Protein AF-A0A443RWW9-F1 (afdb_monomer)

Sequence (106 aa):
YTGEAILTGWGAQNPVNGEDPNYPNRMKYVNLPLLSTRECQKYYNVDDSQVCAGGVNGQNSCRGDSGGPLVKKSGNWYIILGLSSYGPIQCASGEKYAGEIGTPDL

pLDDT: mean 82.01, std 14.38, range [30.97, 95.06]

Foldseek 3Di:
DFDKWKWKFQAFQFFPPVDDGHTDPDIDMFIWTKDDPVVVVVPDDDDPQKTKTWQAQQDDGHHGQFQTFTWDDDPPDIDGQFGFHDFDRGHRGRGMGMGGGDDPPD

Solvent-accessible surface area (backbone atoms only — not comparable to full-atom values): 5860 Å² total; per-residue (Å²): 103,77,56,67,30,37,41,42,36,49,24,28,75,51,47,82,76,85,61,82,75,46,60,54,97,57,80,45,71,49,83,27,43,39,38,43,59,77,63,41,48,77,81,42,98,69,56,91,65,42,40,31,39,35,64,41,78,56,39,53,66,29,70,68,21,57,70,23,51,31,28,29,78,53,91,97,43,74,44,70,54,18,27,34,63,53,63,51,75,54,28,48,57,9,50,50,32,43,21,40,39,54,72,81,90,119

InterPro domains:
  IPR001254 Serine proteases, trypsin domain [PF00089] (6-98)
  IPR001254 Serine proteases, trypsin domain [PS50240] (1-106)
  IPR009003 Peptidase S1, PA clan [SSF50494] (5-94)
  IPR033116 Serine proteases, trypsin family, serine active site [PS00135] (60-71)
  IPR051487 Serine/Threonine Proteases with Immune and Developmental Roles [PTHR24256] (6-95)

Nearest PDB structures (foldseek):
  7wr7-assembly1_B  TM=8.233E-01  e=2.464E-06  Homo sapiens
  7wqz-assembly1_B  TM=8.217E-01  e=1.780E-06  Homo sapiens
  1xmn-assembly5_D  TM=8.048E-01  e=1.984E-06  Homo sapiens
  7wqx-assembly1_A  TM=8.395E-01  e=5.259E-06  Homo sapiens
  3h5c-assembly1_B  TM=7.526E-01  e=1.390E-03  Homo sapiens

Structure (mmCIF, N/CA/C/O backbone):
data_AF-A0A443RWW9-F1
#
_entry.id   AF-A0A443RWW9-F1
#
loop_
_atom_site.group_PDB
_atom_site.id
_atom_site.type_symbol
_atom_site.label_atom_id
_atom_site.label_alt_id
_atom_site.label_comp_id
_atom_site.label_asym_id
_atom_site.label_entity_id
_atom_site.label_seq_id
_atom_site.pdbx_PDB_ins_code
_atom_site.Cartn_x
_atom_site.Cartn_y
_atom_site.Cartn_z
_atom_site.occupancy
_atom_site.B_iso_or_equiv
_atom_site.auth_seq_id
_atom_site.auth_comp_id
_atom_site.auth_asym_id
_atom_site.auth_atom_id
_atom_site.pdbx_PDB_model_num
ATOM 1 N N . TYR A 1 1 ? -10.719 4.496 6.695 1.00 67.69 1 TYR A N 1
ATOM 2 C CA . TYR A 1 1 ? -9.832 3.898 7.721 1.00 67.69 1 TYR A CA 1
ATOM 3 C C . TYR A 1 1 ? -8.790 4.918 8.181 1.00 67.69 1 TYR A C 1
ATOM 5 O O . TYR A 1 1 ? -8.562 5.876 7.460 1.00 67.69 1 TYR A O 1
ATOM 13 N N . THR A 1 2 ? -8.174 4.747 9.357 1.00 79.06 2 THR A N 1
ATOM 14 C CA . THR A 1 2 ? -7.081 5.613 9.863 1.00 79.06 2 THR A CA 1
ATOM 15 C C . THR A 1 2 ? -5.916 4.771 10.393 1.00 79.06 2 THR A C 1
ATOM 17 O O . THR A 1 2 ? -6.110 3.602 10.741 1.00 79.06 2 THR A O 1
ATOM 20 N N . GLY A 1 3 ? -4.716 5.349 10.490 1.00 88.94 3 GLY A N 1
ATOM 21 C CA . GLY A 1 3 ? -3.511 4.690 11.018 1.00 88.94 3 GLY A CA 1
ATOM 22 C C . GLY A 1 3 ? -2.626 4.072 9.934 1.00 88.94 3 GLY A C 1
ATOM 23 O O . GLY A 1 3 ? -2.770 4.402 8.764 1.00 88.94 3 GLY A O 1
ATOM 24 N N . GLU A 1 4 ? -1.709 3.191 10.327 1.00 91.62 4 GLU A N 1
ATOM 25 C CA . GLU A 1 4 ? -0.767 2.537 9.409 1.00 91.62 4 GLU A CA 1
ATOM 26 C C . GLU A 1 4 ? -1.250 1.151 8.969 1.00 91.62 4 GLU A C 1
ATOM 28 O O . GLU A 1 4 ? -1.896 0.422 9.732 1.00 91.62 4 GLU A O 1
ATOM 33 N N . ALA A 1 5 ? -0.905 0.788 7.738 1.00 93.06 5 ALA A N 1
ATOM 34 C CA . ALA A 1 5 ? -1.110 -0.523 7.149 1.00 93.06 5 ALA A CA 1
ATOM 35 C C . ALA A 1 5 ? 0.172 -0.999 6.453 1.00 93.06 5 ALA A C 1
ATOM 37 O O . ALA A 1 5 ? 1.032 -0.205 6.081 1.00 93.06 5 ALA A O 1
ATOM 38 N N . ILE A 1 6 ? 0.299 -2.308 6.293 1.00 93.81 6 ILE A N 1
ATOM 39 C CA . ILE A 1 6 ? 1.446 -2.972 5.688 1.00 93.81 6 ILE A CA 1
ATOM 40 C C . ILE A 1 6 ? 0.988 -3.548 4.359 1.00 93.81 6 ILE A C 1
ATOM 42 O O . ILE A 1 6 ? 0.061 -4.355 4.331 1.00 93.81 6 ILE A O 1
ATOM 46 N N . LEU A 1 7 ? 1.639 -3.149 3.272 1.00 92.00 7 LEU A N 1
ATOM 47 C CA . LEU A 1 7 ? 1.515 -3.835 1.991 1.00 92.00 7 LEU A CA 1
ATOM 48 C C . LEU A 1 7 ? 2.684 -4.805 1.850 1.00 92.00 7 LEU A C 1
ATOM 50 O O . LEU A 1 7 ? 3.822 -4.433 2.141 1.00 92.00 7 LEU A O 1
ATOM 54 N N . THR A 1 8 ? 2.416 -6.025 1.393 1.00 93.50 8 THR A N 1
ATOM 55 C CA . THR A 1 8 ? 3.452 -7.012 1.072 1.00 93.50 8 THR A CA 1
ATOM 56 C C . THR A 1 8 ? 3.343 -7.471 -0.376 1.00 93.50 8 THR A C 1
ATOM 58 O O . THR A 1 8 ? 2.252 -7.514 -0.941 1.00 93.50 8 THR A O 1
ATOM 61 N N . GLY A 1 9 ? 4.476 -7.830 -0.979 1.00 92.19 9 GLY A N 1
ATOM 62 C CA . GLY A 1 9 ? 4.485 -8.278 -2.366 1.00 92.19 9 GLY A CA 1
ATOM 63 C C . GLY A 1 9 ? 5.868 -8.577 -2.931 1.00 92.19 9 GLY A C 1
ATOM 64 O O . GLY A 1 9 ? 6.884 -8.558 -2.227 1.00 92.19 9 GLY A O 1
ATOM 65 N N . TRP A 1 10 ? 5.872 -8.889 -4.223 1.00 93.00 10 TRP A N 1
ATOM 66 C CA . TRP A 1 10 ? 7.055 -9.170 -5.041 1.00 93.00 10 TRP A CA 1
ATOM 67 C C . TRP A 1 10 ? 7.090 -8.269 -6.278 1.00 93.00 10 TRP A C 1
ATOM 69 O O . TRP A 1 10 ? 7.688 -8.634 -7.285 1.00 93.00 10 TRP A O 1
ATOM 79 N N . GLY A 1 11 ? 6.439 -7.108 -6.228 1.00 89.12 11 GLY A N 1
ATOM 80 C CA . GLY A 1 11 ? 6.440 -6.136 -7.306 1.00 89.12 11 GLY A CA 1
ATOM 81 C C . GLY A 1 11 ? 7.839 -5.647 -7.660 1.00 89.12 11 GLY A C 1
ATOM 82 O O . GLY A 1 11 ? 8.808 -5.775 -6.896 1.00 89.12 11 GLY A O 1
ATOM 83 N N . ALA A 1 12 ? 7.939 -5.098 -8.868 1.00 88.81 12 ALA A N 1
ATOM 84 C CA . ALA A 1 12 ? 9.195 -4.601 -9.401 1.00 88.81 12 ALA A CA 1
ATOM 85 C C . ALA A 1 12 ? 9.815 -3.532 -8.482 1.00 88.81 12 ALA A C 1
ATOM 87 O O . ALA A 1 12 ? 9.134 -2.833 -7.735 1.00 88.81 12 ALA A O 1
ATOM 88 N N . GLN A 1 13 ? 11.141 -3.439 -8.504 1.00 84.44 13 GLN A N 1
ATOM 89 C CA . GLN A 1 13 ? 11.908 -2.514 -7.663 1.00 84.44 13 GLN A CA 1
ATOM 90 C C . GLN A 1 13 ? 12.358 -1.262 -8.430 1.00 84.44 13 GLN A C 1
ATOM 92 O O . GLN A 1 13 ? 12.899 -0.335 -7.834 1.00 84.44 13 GLN A O 1
ATOM 97 N N . ASN A 1 14 ? 12.159 -1.240 -9.747 1.00 82.19 14 ASN A N 1
ATOM 98 C CA . ASN A 1 14 ? 12.516 -0.156 -10.654 1.00 82.19 14 ASN A CA 1
ATOM 99 C C . ASN A 1 14 ? 11.263 0.406 -11.356 1.00 82.19 14 ASN A C 1
ATOM 101 O O . ASN A 1 14 ? 10.258 -0.301 -11.487 1.00 82.19 14 ASN A O 1
ATOM 105 N N . PRO A 1 15 ? 11.287 1.687 -11.768 1.00 75.06 15 PRO A N 1
ATOM 106 C CA . PRO A 1 15 ? 10.156 2.330 -12.431 1.00 75.06 15 PRO A CA 1
ATOM 107 C C . PRO A 1 15 ? 9.904 1.769 -13.837 1.00 75.06 15 PRO A C 1
ATOM 109 O O . PRO A 1 15 ? 10.776 1.170 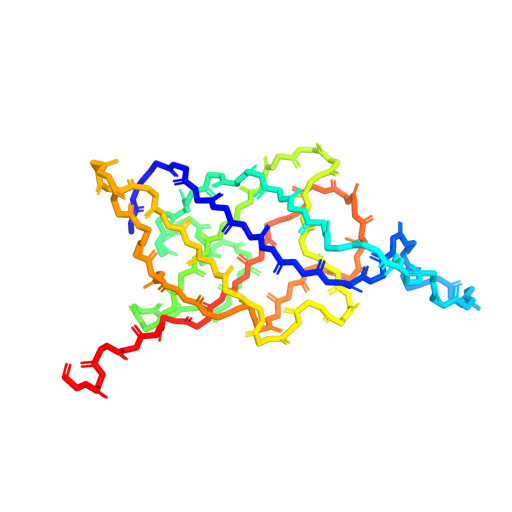-14.460 1.00 75.06 15 PRO A O 1
ATOM 112 N N . VAL A 1 16 ? 8.710 2.031 -14.377 1.00 72.81 16 VAL A N 1
ATOM 113 C CA . VAL A 1 16 ? 8.362 1.694 -15.766 1.00 72.81 16 VAL A CA 1
ATOM 114 C C . VAL A 1 16 ? 8.939 2.760 -16.711 1.00 72.81 16 VAL A C 1
ATOM 116 O O . VAL A 1 16 ? 8.237 3.677 -17.128 1.00 72.81 16 VAL A O 1
ATOM 119 N N . ASN A 1 17 ? 10.235 2.670 -17.017 1.00 79.00 17 ASN A N 1
ATOM 120 C CA . ASN A 1 17 ? 10.966 3.615 -17.881 1.00 79.00 17 ASN A CA 1
ATOM 121 C C . ASN A 1 17 ? 11.590 2.957 -19.131 1.00 79.00 17 ASN A C 1
ATOM 123 O O . ASN A 1 17 ? 12.477 3.536 -19.754 1.00 79.00 17 ASN A O 1
ATOM 127 N N . GLY A 1 18 ? 11.126 1.761 -19.507 1.00 74.31 18 GLY A N 1
ATOM 128 C CA . GLY A 1 18 ? 11.662 0.990 -20.637 1.00 74.31 18 GLY A CA 1
ATOM 129 C C . GLY A 1 18 ? 12.811 0.048 -20.268 1.00 74.31 18 GLY A C 1
ATOM 130 O O . GLY A 1 18 ? 13.257 -0.709 -21.124 1.00 74.31 18 GLY A O 1
ATOM 131 N N . GLU A 1 19 ? 13.258 0.057 -19.011 1.00 81.62 19 GLU A N 1
ATOM 132 C CA . GLU A 1 19 ? 14.132 -0.978 -18.460 1.00 81.62 19 GLU A CA 1
ATOM 133 C C . GLU A 1 19 ? 13.349 -2.259 -18.142 1.00 81.62 19 GLU A C 1
ATOM 135 O O . GLU A 1 19 ? 12.149 -2.225 -17.842 1.00 81.62 19 GLU A O 1
ATOM 140 N N . ASP A 1 20 ? 14.046 -3.397 -18.164 1.00 87.25 20 ASP A N 1
ATOM 141 C CA . ASP A 1 20 ? 13.469 -4.663 -17.728 1.00 87.25 20 ASP A CA 1
ATOM 142 C C . ASP A 1 20 ? 13.090 -4.595 -16.237 1.00 87.25 2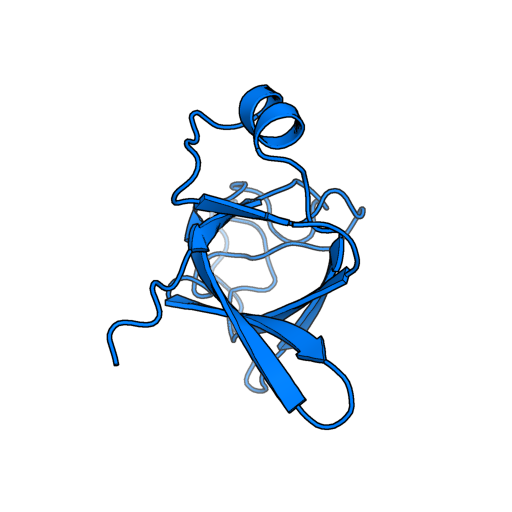0 ASP A C 1
ATOM 144 O O . ASP A 1 20 ? 13.878 -4.119 -15.410 1.00 87.25 20 ASP A O 1
ATOM 148 N N . PRO A 1 21 ? 11.891 -5.066 -15.851 1.00 86.88 21 PRO A N 1
ATOM 149 C CA . PRO A 1 21 ? 11.465 -5.039 -14.462 1.00 86.88 21 PRO A CA 1
ATOM 150 C C . PRO A 1 21 ? 12.327 -5.970 -13.598 1.00 86.88 21 PRO A C 1
ATOM 152 O O . PRO A 1 21 ? 12.482 -7.159 -13.878 1.00 86.88 21 PRO A O 1
ATOM 155 N N . ASN A 1 22 ? 12.849 -5.428 -12.501 1.00 88.75 22 ASN A N 1
ATOM 156 C CA . ASN A 1 22 ? 13.630 -6.142 -11.502 1.00 88.75 22 ASN A CA 1
ATOM 157 C C . ASN A 1 22 ? 12.720 -6.611 -10.362 1.00 88.75 22 ASN A C 1
ATOM 159 O O . ASN A 1 22 ? 12.323 -5.813 -9.509 1.00 88.75 22 ASN A O 1
ATOM 163 N N . TYR A 1 23 ? 12.407 -7.904 -10.340 1.00 91.31 23 TYR A N 1
ATOM 164 C CA . TYR A 1 23 ? 11.585 -8.521 -9.302 1.00 91.31 23 TYR A CA 1
ATOM 165 C C . TYR A 1 23 ? 12.449 -9.131 -8.186 1.00 91.31 23 TYR A C 1
ATOM 167 O O . TYR A 1 23 ? 13.421 -9.838 -8.465 1.00 91.31 23 TYR A O 1
ATOM 175 N N . PRO A 1 24 ? 12.120 -8.900 -6.903 1.00 90.94 24 PRO A N 1
ATOM 176 C CA . PRO A 1 24 ? 12.884 -9.451 -5.796 1.00 90.94 24 PRO A CA 1
ATOM 177 C C . PRO A 1 24 ? 12.615 -10.955 -5.626 1.00 90.94 24 PRO A C 1
ATOM 179 O O . PRO A 1 24 ? 11.484 -11.408 -5.715 1.00 90.94 24 PRO A O 1
ATOM 182 N N . ASN A 1 25 ? 13.632 -11.737 -5.249 1.00 93.94 25 ASN A N 1
ATOM 183 C CA . ASN A 1 25 ? 13.461 -13.167 -4.919 1.00 93.94 25 ASN A CA 1
ATOM 184 C C . ASN A 1 25 ? 12.863 -13.417 -3.521 1.00 93.94 25 ASN A C 1
ATOM 186 O O . ASN A 1 25 ? 12.566 -14.550 -3.147 1.00 93.94 25 ASN A O 1
ATOM 190 N N . ARG A 1 26 ? 12.737 -12.369 -2.703 1.00 94.81 26 ARG A N 1
ATOM 191 C CA . ARG A 1 26 ? 12.168 -12.420 -1.352 1.00 94.81 26 ARG A CA 1
ATOM 192 C C . ARG A 1 26 ? 11.057 -11.393 -1.246 1.00 94.81 26 ARG A C 1
ATOM 194 O O . ARG A 1 26 ? 11.230 -10.282 -1.745 1.00 94.81 26 ARG A O 1
ATOM 201 N N . MET A 1 27 ? 9.994 -11.759 -0.531 1.00 94.00 27 MET A N 1
ATOM 202 C CA . MET A 1 27 ? 8.875 -10.864 -0.258 1.00 94.00 27 MET A CA 1
ATOM 203 C C . MET A 1 27 ? 9.387 -9.552 0.332 1.00 94.00 27 MET A C 1
ATOM 205 O O . MET A 1 27 ? 10.228 -9.542 1.240 1.00 94.00 27 MET A O 1
ATOM 209 N N . LYS A 1 28 ? 8.870 -8.452 -0.194 1.00 92.56 28 LYS A N 1
ATOM 210 C CA . LYS A 1 28 ? 9.080 -7.110 0.330 1.00 92.56 28 LYS A CA 1
ATOM 211 C C . LYS A 1 28 ? 7.830 -6.654 1.062 1.00 92.56 28 LYS A C 1
ATOM 213 O O . LYS A 1 28 ? 6.750 -7.220 0.899 1.00 92.56 28 LYS A O 1
ATOM 218 N N . TYR A 1 29 ? 8.006 -5.645 1.899 1.00 92.38 29 TYR A N 1
ATOM 219 C CA . TYR A 1 29 ? 6.908 -5.004 2.593 1.00 92.38 29 TYR A CA 1
ATOM 220 C C . TYR A 1 29 ? 7.184 -3.517 2.757 1.00 92.38 29 TYR A C 1
ATOM 222 O O . TYR A 1 29 ? 8.338 -3.083 2.739 1.00 92.38 29 TYR A O 1
ATOM 230 N N . VAL A 1 30 ? 6.114 -2.757 2.944 1.00 88.69 30 VAL A N 1
ATOM 231 C CA . VAL A 1 30 ? 6.172 -1.318 3.174 1.00 88.69 30 VAL A CA 1
ATOM 232 C C . VAL A 1 30 ? 5.076 -0.903 4.152 1.00 88.69 30 VAL A C 1
ATOM 234 O O . VAL A 1 30 ? 3.968 -1.439 4.103 1.00 88.69 30 VAL A O 1
ATOM 237 N N . ASN A 1 31 ? 5.393 0.034 5.048 1.00 90.50 31 ASN A N 1
ATOM 238 C CA . ASN A 1 31 ? 4.434 0.598 5.995 1.00 90.50 31 ASN A CA 1
ATOM 239 C C . ASN A 1 31 ? 3.885 1.897 5.417 1.00 90.50 31 ASN A C 1
ATOM 241 O O . ASN A 1 31 ? 4.643 2.811 5.103 1.00 90.50 31 ASN A O 1
ATOM 245 N 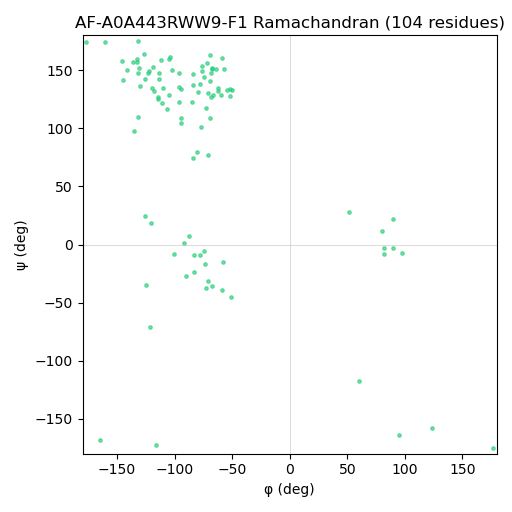N . LEU A 1 32 ? 2.570 1.980 5.274 1.00 89.50 32 LEU A N 1
ATOM 246 C CA . LEU A 1 32 ? 1.912 3.086 4.600 1.00 89.50 32 LEU A CA 1
ATOM 247 C C . LEU A 1 32 ? 0.776 3.632 5.464 1.00 89.50 32 LEU A C 1
ATOM 249 O O . LEU A 1 32 ? -0.011 2.856 6.014 1.00 89.50 32 LEU A O 1
ATOM 253 N N . PRO A 1 33 ? 0.647 4.962 5.576 1.00 91.62 33 PRO A N 1
ATOM 254 C CA . PRO A 1 33 ? -0.494 5.560 6.238 1.00 91.62 33 PRO A CA 1
ATOM 255 C C . PRO A 1 33 ? -1.741 5.338 5.381 1.00 91.62 33 PRO A C 1
ATOM 257 O O . PRO A 1 33 ? -1.693 5.434 4.154 1.00 91.62 33 PRO A O 1
ATOM 260 N N . LEU A 1 34 ? -2.858 5.045 6.038 1.00 91.62 34 LEU A N 1
ATOM 261 C CA . LEU A 1 34 ? -4.179 4.974 5.430 1.00 91.62 34 LEU A CA 1
ATOM 262 C C . LEU A 1 34 ? -4.724 6.384 5.226 1.00 91.62 34 LEU A C 1
ATOM 264 O O . LEU A 1 34 ? -4.619 7.232 6.113 1.00 91.62 34 LEU A O 1
ATOM 268 N N . LEU A 1 35 ? -5.349 6.607 4.076 1.00 90.12 35 LEU 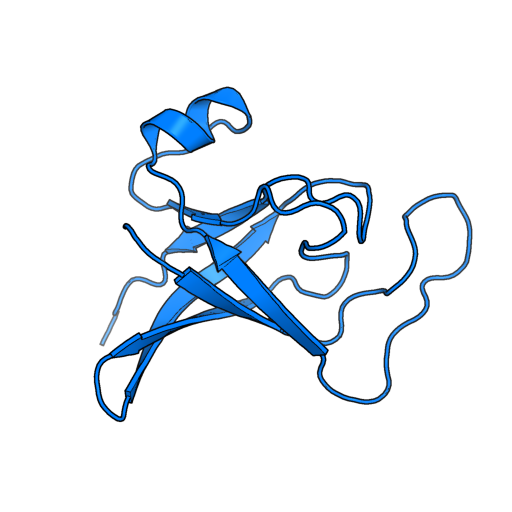A N 1
ATOM 269 C CA . LEU A 1 35 ? -6.001 7.863 3.735 1.00 90.12 35 LEU A CA 1
ATOM 270 C C . LEU A 1 35 ? -7.512 7.737 3.909 1.00 90.12 35 LEU A C 1
ATOM 272 O O . LEU A 1 35 ? -8.098 6.668 3.713 1.00 90.12 35 LEU A O 1
ATOM 276 N N . SER A 1 36 ? -8.163 8.853 4.236 1.00 90.56 36 SER A N 1
ATOM 277 C CA . SER A 1 36 ? -9.618 8.935 4.096 1.00 90.56 36 SER A CA 1
ATOM 278 C C . SER A 1 36 ? -10.024 8.894 2.617 1.00 90.56 36 SER A C 1
ATOM 280 O O . SER A 1 36 ? -9.278 9.371 1.756 1.00 90.56 36 SER A O 1
ATOM 282 N N . THR A 1 37 ? -11.230 8.397 2.314 1.00 88.81 37 THR A N 1
ATOM 283 C CA . THR A 1 37 ? -11.796 8.417 0.950 1.00 88.81 37 THR A CA 1
ATOM 284 C C . THR A 1 37 ? -11.716 9.825 0.357 1.00 88.81 37 THR A C 1
ATOM 286 O O . THR A 1 37 ? -11.209 10.013 -0.744 1.00 88.81 37 THR A O 1
ATOM 289 N N . ARG A 1 38 ? -12.080 10.846 1.147 1.00 91.00 38 ARG A N 1
ATOM 290 C CA . ARG A 1 38 ? -12.015 12.264 0.758 1.00 91.00 38 ARG A CA 1
ATOM 291 C C . ARG A 1 38 ? -10.607 12.733 0.384 1.00 91.00 38 ARG A C 1
ATOM 293 O O . ARG A 1 38 ? -10.448 13.563 -0.507 1.00 91.00 38 ARG A O 1
ATOM 300 N N . GLU A 1 39 ? -9.579 12.281 1.093 1.00 89.44 39 GLU A N 1
ATOM 301 C CA . GLU A 1 39 ? -8.198 12.620 0.740 1.00 89.44 39 GLU A CA 1
ATOM 302 C C . GLU A 1 39 ? -7.740 11.884 -0.511 1.00 89.44 39 GLU A C 1
ATOM 304 O O . GLU A 1 39 ? -7.044 12.476 -1.335 1.00 89.44 39 GLU A O 1
ATOM 309 N N . CYS A 1 40 ? -8.153 10.628 -0.674 1.00 87.38 40 CYS A N 1
ATOM 310 C CA . CYS A 1 40 ? -7.824 9.839 -1.851 1.00 87.38 40 CYS A CA 1
ATOM 311 C C . CYS A 1 40 ? -8.4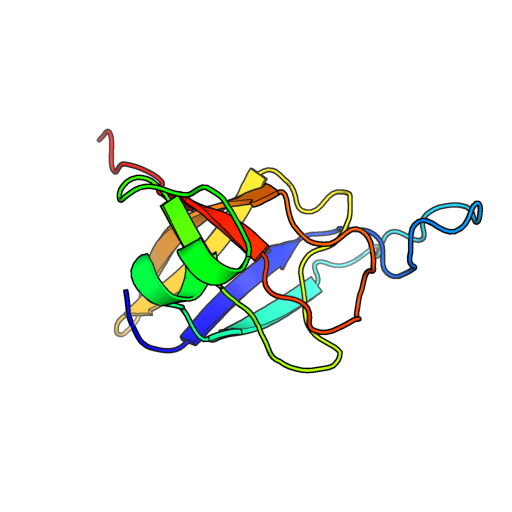89 10.373 -3.126 1.00 87.38 40 CYS A C 1
ATOM 313 O O . CYS A 1 40 ? -7.845 10.428 -4.173 1.00 87.38 40 CYS A O 1
ATOM 315 N N . GLN A 1 41 ? -9.716 10.891 -3.007 1.00 89.50 41 GLN A N 1
ATOM 316 C CA . GLN A 1 41 ? -10.471 11.539 -4.085 1.00 89.50 41 GLN A CA 1
ATOM 317 C C . GLN A 1 41 ? -9.762 12.747 -4.716 1.00 89.50 41 GLN A C 1
ATOM 319 O O . GLN A 1 41 ? -10.124 13.185 -5.804 1.00 89.50 41 GLN A O 1
ATOM 324 N N . LYS A 1 42 ? -8.720 13.284 -4.068 1.00 89.44 42 LYS A N 1
ATOM 325 C CA . LYS A 1 42 ? -7.865 14.330 -4.650 1.00 89.44 42 LYS A CA 1
ATOM 326 C C . LYS A 1 42 ? -6.925 13.807 -5.744 1.00 89.44 42 LYS A C 1
ATOM 328 O O . LYS A 1 42 ? -6.362 14.617 -6.472 1.00 89.44 42 LYS A O 1
ATOM 333 N N . TYR A 1 43 ? -6.717 12.493 -5.822 1.00 84.12 43 TYR A N 1
ATOM 334 C CA . TYR A 1 43 ? -5.744 11.842 -6.708 1.00 84.12 43 TYR A CA 1
ATOM 335 C C . TYR A 1 43 ? -6.385 10.787 -7.611 1.00 84.12 43 TYR A C 1
ATOM 337 O O . TYR A 1 43 ? -5.969 10.626 -8.754 1.00 84.12 43 TYR A O 1
ATOM 345 N N . TYR A 1 44 ? -7.397 10.084 -7.104 1.00 83.62 44 TYR A N 1
ATOM 346 C CA . TYR A 1 44 ? -8.067 8.987 -7.791 1.00 83.62 44 TYR A CA 1
ATOM 347 C C . TYR A 1 44 ? -9.581 9.157 -7.711 1.00 83.62 44 TYR A C 1
ATOM 349 O O . TYR A 1 44 ? -10.093 9.641 -6.708 1.00 83.62 44 TYR A O 1
ATOM 357 N N . ASN A 1 45 ? -10.311 8.720 -8.736 1.00 87.62 45 ASN A N 1
ATOM 358 C CA . ASN A 1 45 ? -11.761 8.594 -8.632 1.00 87.62 45 ASN A CA 1
ATOM 359 C C . ASN A 1 45 ? -12.079 7.325 -7.832 1.00 87.62 45 ASN A C 1
ATOM 361 O O . ASN A 1 45 ? -11.947 6.231 -8.376 1.00 87.62 45 ASN A O 1
ATOM 365 N N . VAL A 1 46 ? -12.408 7.482 -6.548 1.00 86.88 46 VAL A N 1
ATOM 366 C CA . VAL A 1 46 ? -12.677 6.367 -5.630 1.00 86.88 46 VAL A CA 1
ATOM 367 C C . VAL A 1 46 ? -13.969 6.563 -4.849 1.00 86.88 46 VAL A C 1
ATOM 369 O O . VAL A 1 46 ? -14.362 7.702 -4.565 1.00 86.88 46 VAL A O 1
ATOM 372 N N . ASP A 1 47 ? -14.587 5.450 -4.468 1.00 88.94 47 ASP A N 1
ATOM 373 C CA . ASP A 1 47 ? -15.753 5.394 -3.586 1.00 88.94 47 ASP A CA 1
ATOM 374 C C . ASP A 1 47 ? -15.441 4.670 -2.260 1.00 88.94 47 ASP A C 1
ATOM 376 O O . ASP A 1 47 ? -14.287 4.374 -1.934 1.00 88.94 47 ASP A O 1
ATOM 380 N N . ASP A 1 48 ? -16.477 4.434 -1.456 1.00 86.88 48 ASP A N 1
ATOM 381 C CA . ASP A 1 48 ? -16.348 3.832 -0.130 1.00 86.88 48 ASP A CA 1
ATOM 382 C C . ASP A 1 48 ? -16.065 2.319 -0.1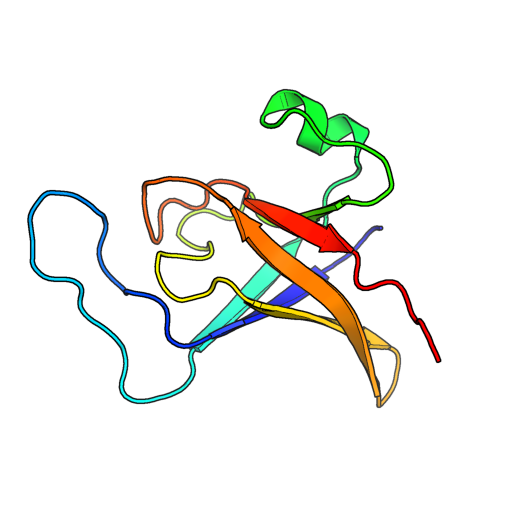51 1.00 86.88 48 ASP A C 1
ATOM 384 O O . ASP A 1 48 ? -15.805 1.754 0.911 1.00 86.88 48 ASP A O 1
ATOM 388 N N . SER A 1 49 ? -16.065 1.659 -1.318 1.00 87.50 49 SER A N 1
ATOM 389 C CA . SER A 1 49 ? -15.612 0.269 -1.469 1.00 87.50 49 SER A CA 1
ATOM 390 C C . SER A 1 49 ? -14.103 0.161 -1.718 1.00 87.50 49 SER A C 1
ATOM 392 O O . SER A 1 49 ? -13.590 -0.926 -1.994 1.00 87.50 49 SER A O 1
ATOM 394 N N . GLN A 1 50 ? -13.366 1.270 -1.631 1.00 89.88 50 GLN A N 1
ATOM 395 C CA . GLN A 1 50 ? -11.929 1.320 -1.881 1.00 89.88 50 GLN A CA 1
ATOM 396 C C . GLN A 1 50 ? -11.161 1.878 -0.682 1.00 89.88 50 GLN A C 1
ATOM 398 O O . GLN A 1 50 ? -11.629 2.725 0.079 1.00 89.88 50 GLN A O 1
ATOM 403 N N . VAL A 1 51 ? -9.938 1.383 -0.503 1.00 90.50 51 VAL A N 1
ATOM 404 C CA . VAL A 1 51 ? -9.022 1.805 0.556 1.00 90.50 51 VAL A CA 1
ATOM 405 C C . VAL A 1 51 ? -7.780 2.400 -0.077 1.00 90.50 51 VAL A C 1
ATOM 407 O O . VAL A 1 51 ? -7.179 1.808 -0.963 1.00 90.50 51 VAL A O 1
ATOM 410 N N . CYS A 1 52 ? -7.351 3.564 0.395 1.00 90.44 52 CYS A N 1
ATOM 411 C CA . CYS A 1 52 ? -6.133 4.186 -0.107 1.00 90.44 52 CYS A CA 1
ATOM 412 C C . CYS A 1 52 ? -5.054 4.227 0.962 1.00 90.44 52 CYS A C 1
ATOM 414 O O . CYS A 1 52 ? -5.333 4.469 2.141 1.00 90.44 52 CYS A O 1
ATOM 416 N N . ALA A 1 53 ? -3.813 4.023 0.532 1.00 90.00 53 ALA A N 1
ATOM 417 C CA . ALA A 1 53 ? -2.643 4.078 1.391 1.00 90.00 53 ALA A CA 1
ATOM 418 C C . ALA A 1 53 ? -1.459 4.735 0.666 1.00 90.00 53 ALA A C 1
ATOM 420 O O . ALA A 1 53 ? -1.322 4.644 -0.554 1.00 90.00 53 ALA A O 1
ATOM 421 N N . GLY A 1 54 ? -0.585 5.401 1.420 1.00 87.56 54 GLY A N 1
ATOM 422 C CA . GLY A 1 54 ? 0.677 5.946 0.914 1.00 87.56 54 GLY A CA 1
ATOM 423 C C . GLY A 1 54 ? 0.853 7.444 1.130 1.00 87.56 54 GLY A C 1
ATOM 424 O O . GLY A 1 54 ? 0.245 8.035 2.015 1.00 87.56 54 GLY A O 1
ATOM 425 N N . GLY A 1 55 ? 1.720 8.076 0.336 1.00 78.00 55 GLY A N 1
ATOM 426 C CA . GLY A 1 55 ? 2.161 9.454 0.590 1.00 78.00 55 GLY A CA 1
ATOM 427 C C . GLY A 1 55 ? 3.408 9.546 1.474 1.00 78.00 55 GLY A C 1
ATOM 428 O O . GLY A 1 55 ? 3.640 10.585 2.089 1.00 78.00 55 GLY A O 1
ATOM 429 N N . VAL A 1 56 ? 4.195 8.469 1.542 1.00 75.62 56 VAL A N 1
ATOM 430 C CA . VAL A 1 56 ? 5.508 8.437 2.193 1.00 75.62 56 VAL A CA 1
ATOM 431 C C . VAL A 1 56 ? 6.567 8.393 1.100 1.00 75.62 56 VAL A C 1
ATOM 433 O O . VAL A 1 56 ? 6.621 7.425 0.351 1.00 75.62 56 VAL A O 1
ATOM 436 N N . ASN A 1 57 ? 7.411 9.423 1.004 1.00 73.56 57 ASN A N 1
ATOM 437 C CA . ASN A 1 57 ? 8.476 9.500 -0.003 1.00 73.56 57 ASN A CA 1
ATOM 438 C C . ASN A 1 57 ? 9.317 8.214 -0.044 1.00 73.56 57 ASN A C 1
ATOM 440 O O . ASN A 1 57 ? 9.741 7.711 0.998 1.00 73.56 57 ASN A O 1
ATOM 444 N N . GLY A 1 58 ? 9.563 7.689 -1.246 1.00 70.31 58 GLY A N 1
ATOM 445 C CA . GLY A 1 58 ? 10.338 6.458 -1.424 1.00 70.31 58 GLY A CA 1
ATOM 446 C C . GLY A 1 58 ? 9.554 5.154 -1.233 1.00 70.31 58 GLY A C 1
ATOM 447 O O . GLY A 1 58 ? 10.131 4.082 -1.392 1.00 70.31 58 GLY A O 1
ATOM 448 N N . GLN A 1 59 ? 8.269 5.214 -0.864 1.00 74.25 59 GLN A N 1
ATOM 449 C CA . GLN A 1 59 ? 7.494 4.056 -0.412 1.00 74.25 59 GLN A CA 1
ATOM 450 C C . GLN A 1 59 ? 6.131 3.967 -1.107 1.00 74.25 59 GLN A C 1
ATOM 452 O O . GLN A 1 59 ? 5.231 4.762 -0.838 1.00 74.25 59 GLN A O 1
ATOM 457 N N . ASN A 1 60 ? 5.961 2.978 -1.983 1.00 73.12 60 ASN A N 1
ATOM 458 C CA . ASN A 1 60 ? 4.688 2.655 -2.630 1.00 73.12 60 ASN A CA 1
ATOM 459 C C . ASN A 1 60 ? 4.689 1.222 -3.197 1.00 73.12 60 ASN A C 1
ATOM 461 O O . ASN A 1 60 ? 5.702 0.525 -3.146 1.00 73.12 60 ASN A O 1
ATOM 465 N N . SER A 1 61 ? 3.534 0.786 -3.704 1.00 81.12 61 SER A N 1
ATOM 466 C CA . SER A 1 61 ? 3.394 -0.423 -4.524 1.00 81.12 61 SER A CA 1
ATOM 467 C C . SER A 1 61 ? 3.988 -0.219 -5.919 1.00 81.12 61 SER A C 1
ATOM 469 O O . SER A 1 61 ? 3.996 0.904 -6.425 1.00 81.12 61 SER A O 1
ATOM 471 N N . CYS A 1 62 ? 4.371 -1.303 -6.586 1.00 82.62 62 CYS A N 1
ATOM 472 C CA . CYS A 1 62 ? 4.832 -1.293 -7.971 1.00 82.62 62 CYS A CA 1
ATOM 473 C C . CYS A 1 62 ? 4.134 -2.379 -8.809 1.00 82.62 62 CYS A C 1
ATOM 475 O O . CYS A 1 62 ? 3.361 -3.205 -8.316 1.0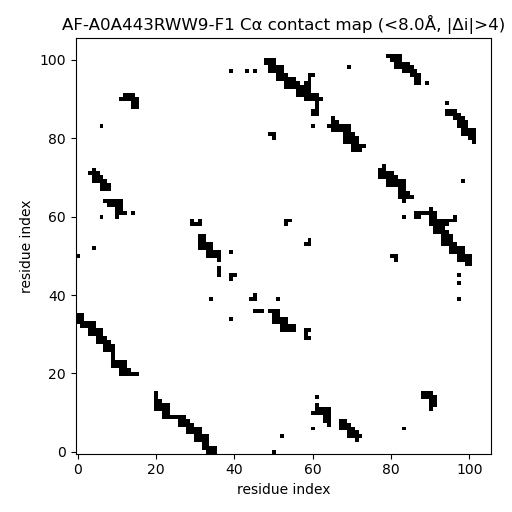0 82.62 62 CYS A O 1
ATOM 477 N N . ARG A 1 63 ? 4.407 -2.394 -10.118 1.00 83.00 63 ARG A N 1
ATOM 478 C CA . ARG A 1 63 ? 3.911 -3.424 -11.038 1.00 83.00 63 ARG A CA 1
ATOM 479 C C . ARG A 1 63 ? 4.247 -4.818 -10.505 1.00 83.00 63 ARG A C 1
ATOM 481 O O . ARG A 1 63 ? 5.411 -5.121 -10.256 1.00 83.00 63 ARG A O 1
ATOM 488 N N . GLY A 1 64 ? 3.237 -5.678 -10.411 1.00 85.44 64 GLY A N 1
ATOM 489 C CA . GLY A 1 64 ? 3.367 -7.035 -9.870 1.00 85.44 64 GLY A CA 1
ATOM 490 C C . GLY A 1 64 ? 2.948 -7.174 -8.404 1.00 85.44 64 GLY A C 1
ATOM 491 O O . GLY A 1 64 ? 2.839 -8.302 -7.940 1.00 85.44 64 GLY A O 1
ATOM 492 N N . ASP A 1 65 ? 2.650 -6.074 -7.703 1.00 88.00 65 ASP A N 1
ATOM 493 C CA . ASP A 1 65 ? 2.028 -6.125 -6.369 1.00 88.00 65 ASP A CA 1
ATOM 494 C C . ASP A 1 65 ? 0.497 -6.274 -6.417 1.00 88.00 65 ASP A C 1
ATOM 496 O O . ASP A 1 65 ? -0.125 -6.501 -5.381 1.00 88.00 65 ASP A O 1
ATOM 500 N N . SER A 1 66 ? -0.124 -6.161 -7.598 1.00 88.88 66 SER A N 1
ATOM 501 C CA . SER A 1 66 ? -1.575 -6.297 -7.776 1.00 88.88 66 SER A CA 1
ATOM 502 C C . SER A 1 66 ? -2.095 -7.630 -7.217 1.00 88.88 66 SER A C 1
ATOM 504 O O . SER A 1 66 ? -1.527 -8.690 -7.471 1.00 88.88 66 SER A O 1
ATOM 506 N N . GLY A 1 67 ? -3.184 -7.569 -6.450 1.00 89.25 67 GLY A N 1
ATOM 507 C CA . GLY A 1 67 ? -3.750 -8.679 -5.680 1.00 89.25 67 GLY A CA 1
ATOM 508 C C . GLY A 1 67 ? -3.072 -8.923 -4.325 1.00 89.25 67 GLY A C 1
ATOM 509 O O . GLY A 1 67 ? -3.575 -9.714 -3.530 1.00 89.25 67 GLY A O 1
ATOM 510 N N . GLY A 1 68 ? -1.955 -8.250 -4.034 1.00 91.00 68 GLY A N 1
ATOM 511 C CA . GLY A 1 68 ? -1.238 -8.357 -2.764 1.00 91.00 68 GLY A CA 1
ATOM 512 C C . GLY A 1 68 ? -2.016 -7.749 -1.588 1.00 91.00 68 GLY A C 1
ATOM 513 O O . GLY A 1 68 ? -2.753 -6.774 -1.774 1.00 91.00 68 GLY A O 1
ATOM 514 N N . PRO A 1 69 ? -1.874 -8.293 -0.365 1.00 93.75 69 PRO A N 1
ATOM 515 C CA . PRO A 1 69 ? -2.693 -7.889 0.769 1.00 93.75 69 PRO A CA 1
ATOM 516 C C . PRO A 1 69 ? -2.199 -6.581 1.402 1.00 93.75 69 PRO A C 1
ATOM 518 O O . PRO A 1 69 ? -1.029 -6.445 1.764 1.00 93.75 69 PRO A O 1
ATOM 521 N N . LEU A 1 70 ? -3.124 -5.646 1.623 1.00 93.38 70 LEU A N 1
ATOM 522 C CA . LEU A 1 70 ? -2.939 -4.504 2.513 1.00 93.38 70 LEU A CA 1
ATOM 523 C C . LEU A 1 70 ? -3.497 -4.862 3.892 1.00 93.38 70 LEU A C 1
ATOM 525 O O . LEU A 1 70 ? -4.712 -4.964 4.067 1.00 93.38 70 LEU A O 1
ATOM 529 N N . VAL A 1 71 ? -2.624 -5.049 4.880 1.00 95.00 71 VAL A N 1
ATOM 530 C CA . VAL A 1 71 ? -3.010 -5.527 6.214 1.00 95.00 71 VAL A CA 1
ATOM 531 C C . VAL A 1 71 ? -2.801 -4.484 7.300 1.00 95.00 71 VAL A C 1
ATOM 533 O O . VAL A 1 71 ? -1.845 -3.718 7.272 1.00 95.00 71 VAL A O 1
ATOM 536 N N . LYS A 1 72 ? -3.649 -4.489 8.327 1.00 93.81 72 LYS A N 1
ATOM 537 C CA . LYS A 1 72 ? -3.461 -3.681 9.536 1.00 93.81 72 LYS A CA 1
ATOM 538 C C . LYS A 1 72 ? -3.360 -4.569 10.767 1.00 93.81 72 LYS A C 1
ATOM 540 O O . LYS A 1 72 ? -4.157 -5.487 10.951 1.00 93.81 72 LYS A O 1
ATOM 545 N N . LYS A 1 73 ? -2.386 -4.272 11.630 1.00 93.38 73 LYS A N 1
ATOM 546 C CA . LYS A 1 73 ? -2.226 -4.964 12.912 1.00 93.38 73 LYS A CA 1
ATOM 547 C C . LYS A 1 73 ? -3.348 -4.558 13.874 1.00 93.38 73 LYS A C 1
ATOM 549 O O . LYS A 1 73 ? -3.591 -3.370 14.081 1.00 93.38 73 LYS A O 1
ATOM 554 N N . SER A 1 74 ? -3.999 -5.546 14.478 1.00 92.56 74 SER A N 1
ATOM 555 C CA . SER A 1 74 ? -5.047 -5.393 15.489 1.00 92.56 74 SER A CA 1
ATOM 556 C C . SER A 1 74 ? -4.784 -6.372 16.636 1.00 92.56 74 SER A C 1
ATOM 558 O O . SER A 1 74 ? -5.064 -7.568 16.541 1.00 92.56 74 SER A O 1
ATOM 560 N N . GLY A 1 75 ? -4.158 -5.881 17.711 1.00 92.56 75 GLY A N 1
ATOM 561 C CA . GLY A 1 75 ? -3.658 -6.729 18.796 1.00 92.56 75 GLY A CA 1
ATOM 562 C C . GLY A 1 75 ? -2.621 -7.739 18.290 1.00 92.56 75 GLY A C 1
ATOM 563 O O . GLY A 1 75 ? -1.572 -7.352 17.771 1.00 92.56 75 GLY A O 1
ATOM 564 N N . ASN A 1 76 ? -2.941 -9.028 18.423 1.00 95.06 76 ASN A N 1
ATOM 565 C 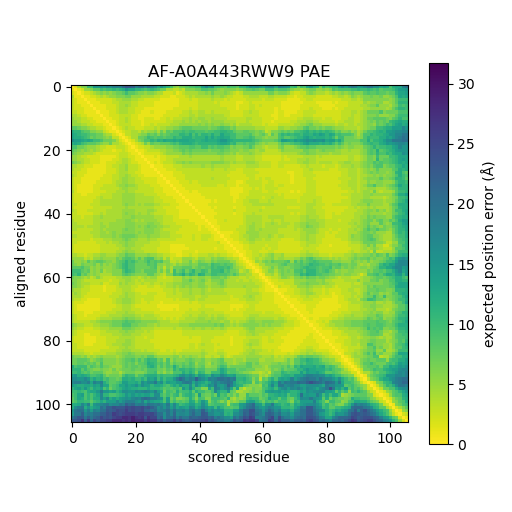CA . ASN A 1 76 ? -2.109 -10.142 17.951 1.00 95.06 76 ASN A CA 1
ATOM 566 C C . ASN A 1 76 ? -2.448 -10.597 16.521 1.00 95.06 76 ASN A C 1
ATOM 568 O O . ASN A 1 76 ? -1.832 -11.534 16.022 1.00 95.06 76 ASN A O 1
ATOM 572 N N . TRP A 1 77 ? -3.413 -9.948 15.866 1.00 94.50 77 TRP A N 1
ATOM 573 C CA . TRP A 1 77 ? -3.918 -10.338 14.553 1.00 94.50 77 TRP A CA 1
ATOM 574 C C . TRP A 1 77 ? -3.541 -9.327 13.473 1.00 94.50 77 TRP A C 1
ATOM 576 O O . TRP A 1 77 ? -3.284 -8.154 13.754 1.00 94.50 77 TRP A O 1
ATOM 586 N N . TYR A 1 78 ? -3.561 -9.783 12.224 1.00 93.44 78 TYR A N 1
ATOM 587 C CA . TYR A 1 78 ? -3.507 -8.936 11.038 1.00 93.44 78 TYR A CA 1
ATOM 588 C C . TYR A 1 78 ? -4.832 -9.058 10.295 1.00 93.44 78 TYR A C 1
ATOM 590 O O . TYR A 1 78 ? -5.279 -10.164 10.007 1.00 93.44 78 TYR A O 1
ATOM 598 N N . ILE A 1 79 ? -5.457 -7.920 10.012 1.00 93.75 79 ILE A N 1
ATOM 599 C CA . ILE A 1 79 ? -6.722 -7.838 9.279 1.00 93.75 79 ILE A CA 1
ATOM 600 C C . ILE A 1 79 ? -6.407 -7.355 7.870 1.00 93.75 79 ILE A C 1
ATOM 602 O O . ILE A 1 79 ? -5.738 -6.330 7.722 1.00 93.75 79 ILE A O 1
ATOM 606 N N . ILE A 1 80 ? -6.887 -8.068 6.852 1.00 93.94 80 ILE A N 1
ATOM 607 C CA . ILE A 1 80 ? -6.824 -7.607 5.463 1.00 93.94 80 ILE A CA 1
ATOM 608 C C . ILE A 1 80 ? -7.837 -6.474 5.307 1.00 93.94 80 ILE A C 1
ATOM 610 O O . ILE A 1 80 ? -9.029 -6.666 5.522 1.00 93.94 80 ILE A O 1
ATOM 614 N N . LEU A 1 81 ? -7.346 -5.283 4.979 1.00 92.06 81 LEU A N 1
ATOM 615 C CA . LEU A 1 81 ? -8.178 -4.117 4.689 1.00 92.06 81 LEU A CA 1
ATOM 616 C C . LEU A 1 81 ? -8.533 -4.030 3.208 1.00 92.06 81 LEU A C 1
ATOM 618 O O . LEU A 1 81 ? -9.551 -3.445 2.857 1.00 92.06 81 LEU A O 1
ATOM 622 N N . GLY A 1 82 ? -7.681 -4.580 2.348 1.00 91.25 82 GLY A N 1
ATOM 623 C CA . GLY A 1 82 ? -7.873 -4.536 0.914 1.00 91.25 82 GLY A CA 1
ATOM 624 C C . GLY A 1 82 ? -6.814 -5.292 0.137 1.00 91.25 82 GLY A C 1
ATOM 625 O O . GLY A 1 82 ? -5.833 -5.780 0.704 1.00 91.25 82 GLY A O 1
ATOM 626 N N . LEU A 1 83 ? -7.028 -5.361 -1.169 1.00 92.50 83 LEU A N 1
ATOM 627 C CA . LEU A 1 83 ? -6.097 -5.914 -2.139 1.00 92.50 83 LEU A CA 1
ATOM 628 C C . LEU A 1 83 ? -5.538 -4.771 -2.985 1.00 92.50 83 LEU A C 1
ATOM 630 O O . LEU A 1 83 ? -6.272 -3.882 -3.421 1.00 92.50 83 LEU A O 1
ATOM 634 N N . SER A 1 84 ? -4.225 -4.774 -3.204 1.00 89.75 84 SER A N 1
ATOM 635 C CA . SER A 1 84 ? -3.588 -3.808 -4.097 1.00 89.75 84 SER A CA 1
ATOM 636 C C . SER A 1 84 ? -4.172 -3.950 -5.504 1.00 89.75 84 SER A C 1
ATOM 638 O O . SER A 1 84 ? -4.234 -5.058 -6.031 1.00 89.75 84 SER A O 1
ATOM 640 N N . SER A 1 85 ? -4.614 -2.849 -6.112 1.00 86.38 85 SER A N 1
ATOM 641 C CA . SER A 1 85 ? -5.229 -2.868 -7.445 1.00 86.38 85 SER A CA 1
ATOM 642 C C . SER A 1 85 ? -4.433 -1.976 -8.394 1.00 86.38 85 SER A C 1
ATOM 644 O O . SER A 1 85 ? -3.664 -2.483 -9.219 1.00 86.38 85 SER A O 1
ATOM 646 N N . TYR A 1 86 ? -4.515 -0.655 -8.212 1.00 81.38 86 TYR A N 1
ATOM 647 C CA . TYR A 1 86 ? -3.842 0.322 -9.064 1.00 81.38 86 TYR A CA 1
ATOM 648 C C . TYR A 1 86 ? -3.181 1.445 -8.263 1.00 81.38 86 TYR A C 1
ATOM 650 O O . TYR A 1 86 ? -3.528 1.764 -7.126 1.00 81.38 86 TYR A O 1
ATOM 658 N N . GLY A 1 87 ? -2.186 2.067 -8.880 1.00 76.81 87 GLY A N 1
ATOM 659 C CA . GLY A 1 87 ? -1.345 3.041 -8.214 1.00 76.81 87 GLY A CA 1
ATOM 660 C C . GLY A 1 87 ? -0.524 3.868 -9.195 1.00 76.81 87 GLY A C 1
ATOM 661 O O . GLY A 1 87 ? -0.795 3.863 -10.397 1.00 76.81 87 GLY A O 1
ATOM 662 N N . PRO A 1 88 ? 0.455 4.617 -8.681 1.00 70.00 88 PRO A N 1
ATOM 663 C CA . PRO A 1 88 ? 1.325 5.457 -9.487 1.00 70.00 88 PRO A CA 1
ATOM 664 C C . PRO A 1 88 ? 2.186 4.623 -10.441 1.00 70.00 88 PRO A C 1
ATOM 666 O O . PRO A 1 88 ? 2.547 3.485 -10.151 1.00 70.00 88 PRO A O 1
ATOM 669 N N . ILE A 1 89 ? 2.548 5.218 -11.579 1.00 67.69 89 ILE A N 1
ATOM 670 C CA . ILE A 1 89 ? 3.430 4.583 -12.574 1.00 67.69 89 ILE A CA 1
ATOM 671 C C . ILE A 1 89 ? 4.874 4.507 -12.052 1.00 67.69 89 ILE A C 1
ATOM 673 O O . ILE A 1 89 ? 5.617 3.586 -12.397 1.00 67.69 89 ILE A O 1
ATOM 677 N N . GLN A 1 90 ? 5.289 5.474 -11.225 1.00 71.75 90 GLN A N 1
ATOM 678 C CA . GLN A 1 90 ? 6.632 5.497 -10.658 1.00 71.75 90 GLN A CA 1
ATOM 679 C C . GLN A 1 90 ? 6.705 4.635 -9.401 1.00 71.75 90 GLN A C 1
ATOM 681 O O . GLN A 1 90 ? 6.000 4.861 -8.420 1.00 71.75 90 GLN A O 1
ATOM 686 N N . CYS A 1 91 ? 7.612 3.667 -9.420 1.00 75.25 91 CYS A N 1
ATOM 687 C CA . CYS A 1 91 ? 7.919 2.833 -8.268 1.00 75.25 91 CYS A CA 1
ATOM 688 C C . CYS A 1 91 ? 8.931 3.537 -7.360 1.00 75.25 91 CYS A C 1
ATOM 690 O O . CYS A 1 91 ? 9.769 4.302 -7.836 1.00 75.25 91 CYS A O 1
ATOM 692 N N . ALA A 1 92 ? 8.824 3.309 -6.053 1.00 65.44 92 ALA A N 1
ATOM 693 C CA . ALA A 1 92 ? 9.578 4.001 -5.011 1.00 65.44 92 ALA A CA 1
ATOM 694 C C . ALA A 1 92 ? 9.521 5.546 -5.102 1.00 65.44 92 ALA A C 1
ATOM 696 O O . ALA A 1 92 ? 10.440 6.225 -4.653 1.00 65.44 92 ALA A O 1
ATOM 697 N N . SER A 1 93 ? 8.448 6.130 -5.654 1.00 60.44 93 SER A N 1
ATOM 698 C CA . SER A 1 93 ? 8.270 7.595 -5.718 1.00 60.44 93 SER A CA 1
ATOM 699 C C . SER A 1 93 ? 7.690 8.173 -4.426 1.00 60.44 93 SER A C 1
ATOM 701 O O . SER A 1 93 ? 7.891 9.342 -4.105 1.00 60.44 93 SER A O 1
ATOM 703 N N . GLY A 1 94 ? 6.995 7.338 -3.651 1.00 57.47 94 GLY A N 1
ATOM 704 C CA . GLY A 1 94 ? 6.213 7.754 -2.489 1.00 57.47 94 GLY A CA 1
ATOM 705 C C . GLY A 1 94 ? 4.843 8.335 -2.807 1.00 57.47 94 GLY A C 1
ATOM 706 O O . GLY A 1 94 ? 4.167 8.895 -1.938 1.00 57.47 94 GLY A O 1
ATOM 707 N N . GLU A 1 95 ? 4.415 8.187 -4.055 1.00 60.31 95 GLU A N 1
ATOM 708 C CA . GLU A 1 95 ? 3.059 8.497 -4.471 1.00 60.31 95 GLU A CA 1
ATOM 709 C C . GLU A 1 95 ? 2.044 7.527 -3.838 1.00 60.31 95 GLU A C 1
ATOM 711 O O . GLU A 1 95 ? 2.345 6.385 -3.488 1.00 60.31 95 GLU A O 1
ATOM 716 N N . LYS A 1 96 ? 0.824 8.026 -3.639 1.00 62.91 96 LYS A N 1
ATOM 717 C CA . LYS A 1 96 ? -0.288 7.317 -2.985 1.00 62.91 96 LYS A CA 1
ATOM 718 C C . LYS A 1 96 ? -0.876 6.289 -3.950 1.00 62.91 96 LYS A C 1
ATOM 720 O O . LYS A 1 96 ? -0.888 6.572 -5.137 1.00 62.91 96 LYS A 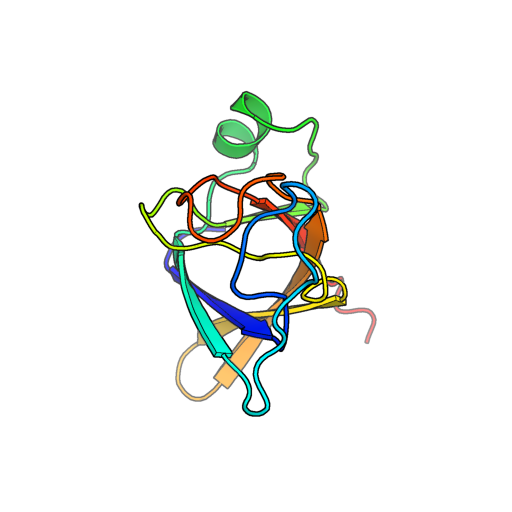O 1
ATOM 725 N N . TYR A 1 97 ? -1.415 5.169 -3.471 1.00 67.06 97 TYR A N 1
ATOM 726 C CA . TYR A 1 97 ? -2.133 4.203 -4.317 1.00 67.06 97 TYR A CA 1
ATOM 727 C C . TYR A 1 97 ? -3.533 3.887 -3.767 1.00 67.06 97 TYR A C 1
ATOM 729 O O . TYR A 1 97 ? -3.831 4.168 -2.599 1.00 67.06 97 TYR A O 1
ATOM 737 N N . ALA A 1 98 ? -4.379 3.298 -4.618 1.00 58.88 98 ALA A N 1
ATOM 738 C CA . ALA A 1 98 ? -5.720 2.839 -4.273 1.00 58.88 98 ALA A CA 1
ATOM 739 C C . ALA A 1 98 ? -5.807 1.303 -4.370 1.00 58.88 98 ALA A C 1
ATOM 741 O O . ALA A 1 98 ? -5.475 0.685 -5.382 1.00 58.88 98 ALA A O 1
ATOM 742 N N . GLY A 1 99 ? -6.236 0.673 -3.285 1.00 59.59 99 GLY A N 1
ATOM 743 C CA . GLY A 1 99 ? -6.611 -0.733 -3.226 1.00 59.59 99 GLY A CA 1
ATOM 744 C C . GLY A 1 99 ? -8.127 -0.894 -3.174 1.00 59.59 99 GLY A C 1
ATOM 745 O O . GLY A 1 99 ? -8.861 0.019 -2.794 1.00 59.59 99 GLY A O 1
ATOM 746 N N . GLU A 1 100 ? -8.603 -2.075 -3.534 1.00 59.91 100 GLU A N 1
ATOM 747 C CA . GLU A 1 100 ? -10.003 -2.463 -3.345 1.00 59.91 100 GLU A CA 1
ATOM 748 C C . GLU A 1 100 ? -10.184 -2.980 -1.922 1.00 59.91 100 GLU A C 1
ATOM 750 O O . GLU A 1 100 ? -9.321 -3.705 -1.424 1.00 59.91 100 GLU A O 1
ATOM 755 N N . ILE A 1 101 ? -11.270 -2.606 -1.241 1.00 58.03 101 ILE A N 1
ATOM 756 C CA . ILE A 1 101 ? -11.578 -3.185 0.069 1.00 58.03 101 ILE A CA 1
ATOM 757 C C . ILE A 1 101 ? -11.951 -4.647 -0.151 1.00 58.03 101 ILE A C 1
ATOM 759 O O . ILE A 1 101 ? -12.846 -4.956 -0.933 1.00 58.03 101 ILE A O 1
ATOM 763 N N . GLY A 1 102 ? -11.285 -5.549 0.566 1.00 48.09 102 GLY A N 1
ATOM 764 C CA . GLY A 1 102 ? -11.760 -6.920 0.667 1.00 48.09 102 GLY A CA 1
ATOM 765 C C . GLY A 1 102 ? -13.036 -6.893 1.496 1.00 48.09 102 GLY A C 1
ATOM 766 O O . GLY A 1 102 ? -12.971 -6.629 2.698 1.00 48.09 102 GLY A O 1
ATOM 767 N N . THR A 1 103 ? -14.194 -7.115 0.875 1.00 31.95 103 THR A N 1
ATOM 768 C CA . THR A 1 103 ? -15.398 -7.429 1.641 1.00 31.95 103 THR A CA 1
ATOM 769 C C . THR A 1 103 ? -15.129 -8.739 2.385 1.00 31.95 103 THR A C 1
ATOM 771 O O . THR A 1 103 ? -14.600 -9.683 1.791 1.00 31.95 103 THR A O 1
ATOM 774 N N . PRO A 1 104 ? -15.418 -8.833 3.693 1.00 35.06 104 PRO A N 1
ATOM 775 C CA . PRO A 1 104 ? -15.478 -10.123 4.353 1.00 35.06 104 PRO A CA 1
ATOM 776 C C . PRO A 1 104 ? -16.737 -10.830 3.844 1.00 35.06 104 PRO A C 1
ATOM 778 O O . PRO A 1 104 ? -17.762 -10.844 4.512 1.00 35.06 104 PRO A O 1
ATOM 781 N N . ASP A 1 105 ? -16.682 -11.377 2.633 1.00 30.97 105 ASP A N 1
ATOM 782 C CA . ASP A 1 105 ? -17.640 -12.387 2.203 1.00 30.97 105 ASP A CA 1
ATOM 783 C C . ASP A 1 105 ? -17.136 -13.740 2.705 1.00 30.97 105 ASP A C 1
ATOM 785 O O . ASP A 1 105 ? -16.542 -14.508 1.951 1.00 30.97 105 ASP A O 1
ATOM 789 N N . LEU A 1 106 ? -17.297 -13.929 4.023 1.00 35.69 106 LEU A N 1
ATOM 790 C CA . LEU A 1 106 ? -17.579 -15.156 4.786 1.00 35.69 106 LEU A CA 1
ATOM 791 C C . LEU A 1 106 ? -17.794 -14.796 6.268 1.00 35.69 106 LEU A C 1
ATOM 793 O O . LEU A 1 106 ? -16.889 -14.171 6.869 1.00 35.69 106 LEU A O 1
#

Organism: NCBI:txid299467

Secondary structure (DSSP, 8-state):
--SEEEEEE---SS-SSSSPP---SS-EEEEEEEEPHHHHTTTS---TTEEEE--BTTB---TT-TT-EEEEEETTEEEEEEEEEE--SSTTS---EEEE------

Mean predicted aligned error: 5.91 Å

Radius of gyration: 13.29 Å; Cα contacts (8 Å, |Δi|>4): 265; chains: 1; bounding box: 32×30×39 Å